Protein AF-A0A949HRP9-F1 (afdb_monomer_lite)

Foldseek 3Di:
DDDPPDDDPPPPPPDDDPDDDDPVLPDCPRPVNVDDCPVVVVVVVCVVCVPPDDDDDDPVVCVDCVNFQVVFAHEEEEEAQEDDPDDDPPPDPPDSNVRLVVVQVVCLVCLPPLSYWYKYKYFAPRHDHDPQKDKDQAADPDDDPRRRGIIIIIRNNNDDDPPDDD

Sequence (166 aa):
WGQCQWIGGDYTSGSQSKKRPSSHGRGVHSKRLRGKNLDDLLNRLENRFRYVDIHCGDWHRLVSPQMTFKRGVTGVFLDPPYLKSTRTVGLYGLDDVQVANDVFDWACENGCNPKLKIAVCGLEGDYNFPSGWQSVAWSAAGQSKNSSKERIWFSPSCGHESLRGE

pLDDT: mean 75.51, std 20.39, range [30.28, 97.75]

Radius of gyration: 21.36 Å; chains: 1; bounding box: 49×45×54 Å

Structure (mmCIF, N/CA/C/O backbone):
data_AF-A0A949HRP9-F1
#
_entry.id   AF-A0A949HRP9-F1
#
loop_
_atom_site.group_PDB
_atom_site.id
_atom_site.type_symbol
_atom_site.label_atom_id
_atom_site.label_alt_id
_atom_site.label_comp_id
_atom_site.label_asym_id
_atom_site.label_entity_id
_atom_site.label_seq_id
_atom_site.pdbx_PDB_ins_code
_atom_site.Cartn_x
_atom_site.Cartn_y
_atom_site.Cartn_z
_atom_site.occupancy
_atom_site.B_iso_or_equiv
_atom_site.auth_seq_id
_atom_site.auth_comp_id
_atom_site.auth_asym_id
_atom_site.auth_atom_id
_atom_site.pdbx_PDB_model_num
ATOM 1 N N . TRP A 1 1 ? 6.118 2.279 -18.976 1.00 30.28 1 TRP A N 1
ATOM 2 C CA . TRP A 1 1 ? 6.777 1.881 -20.237 1.00 30.28 1 TRP A CA 1
ATOM 3 C C . TRP A 1 1 ? 7.397 3.126 -20.838 1.00 30.28 1 TRP A C 1
ATOM 5 O O . TRP A 1 1 ? 6.666 4.017 -21.237 1.00 30.28 1 TRP A O 1
ATOM 15 N N . GLY A 1 2 ? 8.722 3.236 -20.772 1.00 31.81 2 GLY A N 1
ATOM 16 C CA . GLY A 1 2 ? 9.440 4.465 -21.114 1.00 31.81 2 GLY A CA 1
ATOM 17 C C . GLY A 1 2 ? 10.723 4.633 -20.305 1.00 31.81 2 GLY A C 1
ATOM 18 O O . GLY A 1 2 ? 10.964 5.704 -19.770 1.00 31.81 2 GLY A O 1
ATOM 19 N N . GLN A 1 3 ? 11.529 3.574 -20.169 1.00 30.55 3 GLN A N 1
ATOM 20 C CA . GLN A 1 3 ? 12.952 3.772 -19.905 1.00 30.55 3 GLN A CA 1
ATOM 21 C C . GLN A 1 3 ? 13.630 3.915 -21.262 1.00 30.55 3 GLN A C 1
ATOM 23 O O . GLN A 1 3 ? 13.683 2.973 -22.055 1.00 30.55 3 GLN A O 1
ATOM 28 N N . CYS A 1 4 ? 14.103 5.121 -21.543 1.00 35.94 4 CYS A N 1
ATOM 29 C CA . CYS A 1 4 ? 14.958 5.399 -22.678 1.00 35.94 4 CYS A CA 1
ATOM 30 C C . CYS A 1 4 ? 16.248 4.584 -22.515 1.00 35.94 4 CYS A C 1
ATOM 32 O O . CYS A 1 4 ? 16.980 4.750 -21.542 1.00 35.94 4 CYS A O 1
ATOM 34 N N . GLN A 1 5 ? 16.518 3.687 -23.464 1.00 40.84 5 GLN A N 1
ATOM 35 C CA . GLN A 1 5 ? 17.805 3.009 -23.610 1.00 40.84 5 GLN A CA 1
ATOM 36 C C . GLN A 1 5 ? 18.842 4.043 -24.052 1.00 40.84 5 GLN A C 1
ATOM 38 O O . GLN A 1 5 ? 19.061 4.245 -25.246 1.00 40.84 5 GLN A O 1
ATOM 43 N N . TRP A 1 6 ? 19.465 4.718 -23.093 1.00 41.91 6 TRP A N 1
ATOM 44 C CA . TRP A 1 6 ? 20.655 5.508 -23.354 1.00 41.91 6 TRP A CA 1
ATOM 45 C C . TRP A 1 6 ? 21.860 4.822 -22.712 1.00 41.91 6 TRP A C 1
ATOM 47 O O . TRP A 1 6 ? 21.921 4.649 -21.499 1.00 41.91 6 TRP A O 1
ATOM 57 N N . ILE A 1 7 ? 22.785 4.356 -23.553 1.00 50.59 7 ILE A N 1
ATOM 58 C CA . ILE A 1 7 ? 24.016 3.675 -23.141 1.00 50.59 7 ILE A CA 1
ATOM 59 C C . ILE A 1 7 ? 25.171 4.648 -23.408 1.00 50.59 7 ILE A C 1
ATOM 61 O O . ILE A 1 7 ? 25.682 4.724 -24.524 1.00 50.59 7 ILE A O 1
ATOM 65 N N . GLY A 1 8 ? 25.536 5.421 -22.386 1.00 48.94 8 GLY A N 1
ATOM 66 C CA . GLY A 1 8 ? 26.648 6.379 -22.363 1.00 48.94 8 GLY A CA 1
ATOM 67 C C . GLY A 1 8 ? 26.751 7.047 -20.984 1.00 48.94 8 GLY A C 1
ATOM 68 O O . GLY A 1 8 ? 25.810 6.951 -20.211 1.00 48.94 8 GLY A O 1
ATOM 69 N N . GLY A 1 9 ? 27.882 7.668 -20.632 1.00 46.12 9 GLY A N 1
ATOM 70 C CA . GLY A 1 9 ? 28.083 8.380 -19.345 1.00 46.12 9 GLY A CA 1
ATOM 71 C C . GLY A 1 9 ? 27.988 9.915 -19.434 1.00 46.12 9 GLY A C 1
ATOM 72 O O . GLY A 1 9 ? 28.006 10.609 -18.430 1.00 46.12 9 GLY A O 1
ATOM 73 N N . ASP A 1 10 ? 27.856 10.434 -20.646 1.00 51.16 10 ASP A N 1
ATOM 74 C CA . ASP A 1 10 ? 27.842 11.842 -21.068 1.00 51.16 10 ASP A CA 1
ATOM 75 C C . ASP A 1 10 ? 26.467 12.561 -21.148 1.00 51.16 10 ASP A C 1
ATOM 77 O O . ASP A 1 10 ? 26.334 13.515 -21.908 1.00 51.16 10 ASP A O 1
ATOM 81 N N . TYR A 1 11 ? 25.412 12.154 -20.419 1.00 47.31 11 TYR A N 1
ATOM 82 C CA . TYR A 1 11 ? 24.073 12.786 -20.567 1.00 47.31 11 TYR A CA 1
ATOM 83 C C . TYR A 1 11 ? 24.096 14.278 -20.185 1.00 47.31 11 TYR A C 1
ATOM 85 O O . TYR A 1 11 ? 23.206 15.045 -20.541 1.00 47.31 11 TYR A O 1
ATOM 93 N N . THR A 1 12 ? 25.144 14.691 -19.472 1.00 52.34 12 THR A N 1
ATOM 94 C CA . THR A 1 12 ? 25.344 16.042 -18.952 1.00 52.34 12 THR A CA 1
ATOM 95 C C . THR A 1 12 ? 26.674 16.668 -19.372 1.00 52.34 12 THR A C 1
ATOM 97 O O . THR A 1 12 ? 26.930 17.817 -19.014 1.00 52.34 12 THR A O 1
ATOM 100 N N . SER A 1 13 ? 27.527 15.969 -20.133 1.00 53.28 13 SER A N 1
ATOM 101 C CA . SER A 1 13 ? 28.784 16.544 -20.615 1.00 53.28 13 SER A CA 1
ATOM 102 C C . SER A 1 13 ? 28.535 17.175 -21.989 1.00 53.28 13 SER A C 1
ATOM 104 O O . SER A 1 13 ? 28.004 16.550 -22.904 1.00 53.28 13 SER A O 1
ATOM 106 N N . GLY A 1 14 ? 28.868 18.458 -22.153 1.00 54.69 14 GLY A N 1
ATOM 107 C CA . GLY A 1 14 ? 28.595 19.235 -23.375 1.00 54.69 14 GLY A CA 1
ATOM 108 C C . GLY A 1 14 ? 29.282 18.725 -24.654 1.00 54.69 14 GLY A C 1
ATOM 109 O O . GLY A 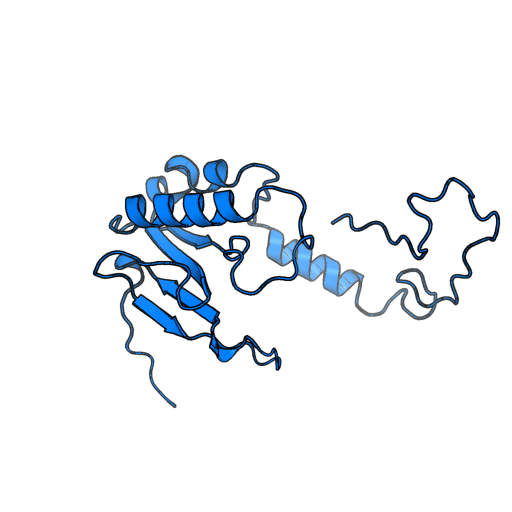1 14 ? 29.177 19.354 -25.704 1.00 54.69 14 GLY A O 1
ATOM 110 N N . SER A 1 15 ? 29.987 17.596 -24.597 1.00 58.53 15 SER A N 1
ATOM 111 C CA . SER A 1 15 ? 30.628 16.944 -25.733 1.00 58.53 15 SER A CA 1
ATOM 112 C C . SER A 1 15 ? 29.758 15.810 -26.280 1.00 58.53 15 SER A C 1
ATOM 114 O O . SER A 1 15 ? 29.812 14.677 -25.808 1.00 58.53 15 SER A O 1
ATOM 116 N N . GLN A 1 16 ? 28.982 16.089 -27.331 1.00 58.94 16 GLN A N 1
ATOM 117 C CA . GLN A 1 16 ? 28.216 15.054 -28.032 1.00 58.94 16 GLN A CA 1
ATOM 118 C C . GLN A 1 16 ? 29.150 14.162 -28.866 1.00 58.94 16 GLN A C 1
ATOM 120 O O . GLN A 1 16 ? 29.735 14.594 -29.863 1.00 58.94 16 GLN A O 1
ATOM 125 N N . SER A 1 17 ? 29.274 12.889 -28.487 1.00 60.00 17 SER A N 1
ATOM 126 C CA . SER A 1 17 ? 29.949 11.884 -29.313 1.00 60.00 17 SER A CA 1
ATOM 127 C C . SER A 1 17 ? 29.203 11.692 -30.640 1.00 60.00 17 SER A C 1
ATOM 129 O O . SER A 1 17 ? 28.038 11.302 -30.659 1.00 60.00 17 SER A O 1
ATOM 131 N N . LYS A 1 18 ? 29.884 11.919 -31.773 1.00 60.53 18 LYS A N 1
ATOM 132 C CA . LYS A 1 18 ? 29.340 11.693 -33.131 1.00 60.53 18 LYS A CA 1
ATOM 133 C C . LYS A 1 18 ? 29.421 10.228 -33.590 1.00 60.53 18 LYS A C 1
ATOM 135 O O . LYS A 1 18 ? 29.106 9.923 -34.741 1.00 60.53 18 LYS A O 1
ATOM 140 N N . LYS A 1 19 ? 29.890 9.306 -32.738 1.00 59.03 19 LYS A N 1
ATOM 141 C CA . LYS A 1 19 ? 30.007 7.887 -33.103 1.00 59.03 19 LYS A CA 1
ATOM 142 C C . LYS A 1 19 ? 28.615 7.259 -33.173 1.00 59.03 19 LYS A C 1
ATOM 144 O O . LYS A 1 19 ? 27.847 7.333 -32.218 1.00 59.03 19 LYS A O 1
ATOM 149 N N . ARG A 1 20 ? 28.302 6.599 -34.293 1.00 50.03 20 ARG A N 1
ATOM 150 C CA . ARG A 1 20 ? 27.081 5.789 -34.410 1.00 50.03 20 ARG A CA 1
ATOM 151 C C . ARG A 1 20 ? 27.104 4.686 -33.339 1.00 50.03 20 ARG A C 1
ATOM 153 O O . ARG A 1 20 ? 28.099 3.960 -33.272 1.00 50.03 20 ARG A O 1
ATOM 160 N N . PRO A 1 21 ? 26.040 4.527 -32.531 1.00 52.91 21 PRO A N 1
ATOM 161 C CA . PRO A 1 21 ? 25.966 3.451 -31.553 1.00 52.91 21 PRO A CA 1
ATOM 162 C C . PRO A 1 21 ? 26.082 2.091 -32.244 1.00 52.91 21 PRO A C 1
ATOM 164 O O . PRO A 1 21 ? 25.301 1.760 -33.139 1.00 52.91 21 PRO A O 1
ATOM 167 N N . SER A 1 22 ? 27.058 1.287 -31.826 1.00 56.75 22 SER A N 1
ATOM 168 C CA . SER A 1 22 ? 27.213 -0.082 -32.311 1.00 56.75 22 SER A CA 1
ATOM 169 C C . SER A 1 22 ? 26.220 -1.006 -31.606 1.00 56.75 22 SER A C 1
ATOM 171 O O . SER A 1 22 ? 26.516 -1.613 -30.574 1.00 56.75 22 SER A O 1
ATOM 173 N N . SER A 1 23 ? 25.030 -1.144 -32.184 1.00 53.53 23 SER A N 1
ATOM 174 C CA . SER A 1 23 ? 24.101 -2.224 -31.853 1.00 53.53 23 SER A CA 1
ATOM 175 C C . SER A 1 23 ? 24.648 -3.530 -32.440 1.00 53.53 23 SER A C 1
ATOM 177 O O . SER A 1 23 ? 24.433 -3.835 -33.610 1.00 53.53 23 SER A O 1
ATOM 179 N N . HIS A 1 24 ? 25.346 -4.336 -31.635 1.00 56.56 24 HIS A N 1
ATOM 180 C CA . HIS A 1 24 ? 25.833 -5.677 -32.015 1.00 56.56 24 HIS A CA 1
ATOM 181 C C . HIS A 1 24 ? 24.691 -6.702 -32.213 1.00 56.56 24 HIS A C 1
ATOM 183 O O . HIS A 1 24 ? 24.852 -7.887 -31.927 1.00 56.56 24 HIS A O 1
ATOM 189 N N . GLY A 1 25 ? 23.492 -6.260 -32.611 1.00 53.56 25 GLY A N 1
ATOM 190 C CA . GLY A 1 25 ? 22.329 -7.128 -32.769 1.00 53.56 25 GLY A CA 1
ATOM 191 C C . GLY A 1 25 ? 21.958 -7.865 -31.480 1.00 53.56 25 GLY A C 1
ATOM 192 O O . GLY A 1 25 ? 21.484 -8.994 -31.547 1.00 53.56 25 GLY A O 1
ATOM 193 N N . ARG A 1 26 ? 22.198 -7.263 -30.309 1.00 52.97 26 ARG A N 1
ATOM 194 C CA . ARG A 1 26 ? 21.819 -7.816 -28.992 1.00 52.97 26 ARG A CA 1
ATOM 195 C C . ARG A 1 26 ? 20.599 -7.131 -28.365 1.00 52.97 26 ARG A C 1
ATOM 197 O O . ARG A 1 26 ? 20.161 -7.542 -27.302 1.00 52.97 26 ARG A O 1
ATOM 204 N N . GLY A 1 27 ? 20.058 -6.098 -29.011 1.00 54.75 27 GLY A N 1
ATOM 205 C CA . GLY A 1 27 ? 18.833 -5.427 -28.568 1.00 54.75 27 GLY A CA 1
ATOM 206 C C . GLY A 1 27 ? 17.568 -6.186 -28.973 1.00 54.75 27 GLY A C 1
ATOM 207 O O . GLY A 1 27 ? 17.618 -7.085 -29.810 1.00 54.75 27 GLY A O 1
ATOM 208 N N . VAL A 1 28 ? 16.418 -5.774 -28.443 1.00 55.44 28 VAL A N 1
ATOM 209 C CA . VAL A 1 28 ? 15.094 -6.365 -28.733 1.00 55.44 28 VAL A CA 1
ATOM 210 C C . VAL A 1 28 ? 14.731 -6.401 -30.228 1.00 55.44 28 VAL A C 1
ATOM 212 O O . VAL A 1 28 ? 13.977 -7.261 -30.665 1.00 55.44 28 VAL A O 1
ATOM 215 N N . HIS A 1 29 ? 15.337 -5.537 -31.051 1.00 51.41 29 HIS A N 1
ATOM 216 C CA . HIS A 1 29 ? 15.182 -5.540 -32.514 1.00 51.41 29 HIS A CA 1
ATOM 217 C C . HIS A 1 29 ? 16.155 -6.473 -33.262 1.00 51.41 29 HIS A C 1
ATOM 219 O O . HIS A 1 29 ? 16.174 -6.481 -34.500 1.00 51.41 29 HIS A O 1
ATOM 225 N N . SER A 1 30 ? 16.973 -7.243 -32.537 1.00 61.28 30 SER A N 1
ATOM 226 C CA . SER A 1 30 ? 17.894 -8.240 -33.082 1.00 61.28 30 SER A CA 1
ATOM 227 C C . SER A 1 30 ? 17.169 -9.241 -33.968 1.00 61.28 30 SER A C 1
ATOM 229 O O . SER A 1 30 ? 16.182 -9.844 -33.553 1.00 61.28 30 SER A O 1
ATOM 231 N N . LYS A 1 31 ? 17.727 -9.524 -35.152 1.00 55.66 31 LYS A N 1
ATOM 232 C CA . LYS A 1 31 ? 17.235 -10.598 -36.030 1.00 55.66 31 LYS A CA 1
ATOM 233 C C . LYS A 1 31 ? 17.176 -11.969 -35.330 1.00 55.66 31 LYS A C 1
ATOM 235 O O . LYS A 1 31 ? 16.392 -12.807 -35.749 1.00 55.66 31 LYS A O 1
ATOM 240 N N . ARG A 1 32 ? 17.957 -12.185 -34.260 1.00 57.12 32 ARG A N 1
ATOM 241 C CA . ARG A 1 32 ? 18.002 -13.438 -33.484 1.00 57.12 32 ARG A CA 1
ATOM 242 C C . ARG A 1 32 ? 16.912 -13.533 -32.403 1.00 57.12 32 ARG A C 1
ATOM 244 O O . ARG A 1 32 ? 16.595 -14.636 -31.979 1.00 57.12 32 ARG A O 1
ATOM 251 N N . LEU A 1 33 ? 16.352 -12.396 -31.972 1.00 56.19 33 LEU A N 1
ATOM 252 C CA . LEU A 1 33 ? 15.317 -12.287 -30.925 1.00 56.19 33 LEU A CA 1
ATOM 253 C C . LEU A 1 33 ? 13.930 -11.904 -31.477 1.00 56.19 33 LEU A C 1
ATOM 255 O O . LEU A 1 33 ? 12.944 -11.985 -30.754 1.00 56.19 33 LEU A O 1
ATOM 259 N N . ARG A 1 34 ? 13.845 -11.530 -32.761 1.00 55.31 34 ARG A N 1
ATOM 260 C CA . ARG A 1 34 ? 12.670 -10.975 -33.465 1.00 55.31 34 ARG A CA 1
ATOM 261 C C . ARG A 1 34 ? 11.399 -11.841 -33.533 1.00 55.31 34 ARG A C 1
ATOM 263 O O . ARG A 1 34 ? 10.480 -11.447 -34.236 1.00 55.31 34 ARG A O 1
ATOM 270 N N . GLY A 1 35 ? 11.312 -12.992 -32.870 1.00 55.66 35 GLY A N 1
ATOM 271 C CA . GLY A 1 35 ? 10.167 -13.882 -33.103 1.00 55.66 35 GLY A CA 1
ATOM 272 C C . GLY A 1 35 ? 10.035 -15.105 -32.209 1.00 55.66 35 GLY A C 1
ATOM 273 O O . GLY A 1 35 ? 9.368 -16.055 -32.601 1.00 55.66 35 GLY A O 1
ATOM 274 N N . LYS A 1 36 ? 10.652 -15.133 -31.025 1.00 59.75 36 LYS A N 1
ATOM 275 C CA . LYS A 1 36 ? 10.306 -16.157 -30.031 1.00 59.75 36 LYS A CA 1
ATOM 276 C C . LYS A 1 36 ? 9.766 -15.461 -28.790 1.00 59.75 36 LYS A C 1
ATOM 278 O O . LYS A 1 36 ? 10.528 -14.919 -28.000 1.00 59.75 36 LYS A O 1
ATOM 283 N N . ASN A 1 37 ? 8.439 -15.480 -28.676 1.00 70.19 37 ASN A N 1
ATOM 284 C CA . ASN A 1 37 ? 7.643 -15.136 -27.494 1.00 70.19 37 ASN A CA 1
ATOM 285 C C . ASN A 1 37 ? 7.331 -13.651 -27.237 1.00 70.19 37 ASN A C 1
ATOM 287 O O . ASN A 1 37 ? 6.726 -13.368 -26.210 1.00 70.19 37 ASN A O 1
ATOM 291 N N . LEU A 1 38 ? 7.678 -12.703 -28.121 1.00 79.62 38 LEU A N 1
ATOM 292 C CA . LEU A 1 38 ? 7.244 -11.307 -27.928 1.00 79.62 38 LEU A CA 1
ATOM 293 C C . LEU A 1 38 ? 5.729 -11.168 -28.112 1.00 79.62 38 LEU A C 1
ATOM 295 O O . LEU A 1 38 ? 5.075 -10.594 -27.251 1.00 79.62 38 LEU A O 1
ATOM 299 N N . ASP A 1 39 ? 5.177 -11.740 -29.183 1.00 81.25 39 ASP A N 1
ATOM 300 C CA . ASP A 1 39 ? 3.733 -11.697 -29.435 1.00 81.25 39 ASP A CA 1
ATOM 301 C C . ASP A 1 39 ? 2.964 -12.441 -28.334 1.00 81.25 39 ASP A C 1
ATOM 303 O O . ASP A 1 39 ? 1.979 -11.929 -27.815 1.00 81.25 39 ASP A O 1
ATOM 307 N N . ASP A 1 40 ? 3.467 -13.601 -27.891 1.00 84.94 40 ASP A N 1
ATOM 308 C CA . ASP A 1 40 ? 2.911 -14.328 -26.740 1.00 84.94 40 ASP A CA 1
ATOM 309 C C . ASP A 1 40 ? 2.953 -13.485 -25.456 1.00 84.94 40 ASP A C 1
ATOM 311 O O . ASP A 1 40 ? 1.955 -13.368 -24.749 1.00 84.94 40 ASP A O 1
ATOM 315 N N . LEU A 1 41 ? 4.084 -12.836 -25.167 1.00 85.75 41 LEU A N 1
ATOM 316 C CA . LEU A 1 41 ? 4.222 -11.958 -24.009 1.00 85.75 41 LEU A CA 1
ATOM 317 C C . LEU A 1 41 ? 3.242 -10.782 -24.073 1.00 85.75 41 LEU A C 1
ATOM 319 O O . LEU A 1 41 ? 2.588 -10.490 -23.073 1.00 85.75 41 LEU A O 1
ATOM 323 N N . LEU A 1 42 ? 3.134 -10.113 -25.223 1.00 88.94 42 LEU A N 1
ATOM 324 C CA . LEU A 1 42 ? 2.227 -8.981 -25.404 1.00 88.94 42 LEU A CA 1
ATOM 325 C C . LEU A 1 42 ? 0.768 -9.421 -25.263 1.00 88.94 42 LEU A C 1
ATOM 327 O O . LEU A 1 42 ? 0.031 -8.785 -24.515 1.00 88.94 42 LEU A O 1
ATOM 331 N N . ASN A 1 43 ? 0.387 -10.558 -25.849 1.00 90.38 43 ASN A N 1
ATOM 332 C CA . ASN A 1 43 ? -0.953 -11.131 -25.698 1.00 90.38 43 ASN A CA 1
ATOM 333 C C . ASN A 1 43 ? -1.254 -11.512 -24.239 1.00 90.38 43 ASN A C 1
ATOM 335 O O . ASN A 1 43 ? -2.364 -11.313 -23.741 1.00 90.38 43 ASN A O 1
ATOM 339 N N . ARG A 1 44 ? -0.272 -12.056 -23.511 1.00 90.81 44 ARG A N 1
ATOM 340 C CA . ARG A 1 44 ? -0.423 -12.392 -22.086 1.00 90.81 44 ARG A CA 1
ATOM 341 C C . ARG A 1 44 ? -0.573 -11.148 -21.217 1.00 90.81 44 ARG A C 1
ATOM 343 O O . ARG A 1 44 ? -1.376 -11.158 -20.285 1.00 90.81 44 ARG A O 1
ATOM 350 N N . LEU A 1 45 ? 0.179 -10.088 -21.511 1.00 92.06 45 LEU A N 1
ATOM 351 C CA . LEU A 1 45 ? 0.057 -8.805 -20.820 1.00 92.06 45 LEU A CA 1
ATOM 352 C C . LEU A 1 45 ? -1.288 -8.138 -21.119 1.00 92.06 45 LEU A C 1
ATOM 354 O O . LEU A 1 45 ? -1.955 -7.704 -20.185 1.00 92.06 45 LEU A O 1
ATOM 358 N N . GLU A 1 46 ? -1.717 -8.121 -22.381 1.00 92.94 46 GLU A N 1
ATOM 359 C CA . GLU A 1 46 ? -3.022 -7.593 -22.792 1.00 92.94 46 GLU A CA 1
ATOM 360 C C . GLU A 1 46 ? -4.157 -8.294 -22.038 1.00 92.94 46 GLU A C 1
ATOM 362 O O . GLU A 1 46 ? -4.978 -7.643 -21.391 1.00 92.94 46 GLU A O 1
ATOM 367 N N . ASN A 1 47 ? -4.162 -9.630 -22.039 1.00 94.25 47 ASN A N 1
ATOM 368 C CA . ASN A 1 47 ? -5.187 -10.401 -21.342 1.00 94.25 47 ASN A CA 1
ATOM 369 C C . ASN A 1 47 ? -5.179 -10.154 -19.829 1.00 94.25 47 ASN A C 1
ATOM 371 O O . ASN A 1 47 ? -6.247 -10.078 -19.221 1.00 94.25 47 ASN A O 1
ATOM 375 N N . ARG A 1 48 ? -3.999 -9.978 -19.219 1.00 94.19 48 ARG A N 1
ATOM 376 C CA . ARG A 1 48 ? -3.876 -9.640 -17.794 1.00 94.19 48 ARG A CA 1
ATOM 377 C C . ARG A 1 48 ? -4.394 -8.233 -17.481 1.00 94.19 48 ARG A C 1
ATOM 379 O O . ARG A 1 48 ? -4.943 -8.033 -16.403 1.00 94.19 48 ARG A O 1
ATOM 386 N N . PHE A 1 49 ? -4.234 -7.274 -18.392 1.00 94.56 49 PHE A N 1
ATOM 387 C CA . PHE A 1 49 ? -4.658 -5.885 -18.189 1.00 94.56 49 PHE A CA 1
ATOM 388 C C . PHE A 1 49 ? -6.105 -5.588 -18.595 1.00 94.56 49 PHE A C 1
ATOM 390 O O . PHE A 1 49 ? -6.573 -4.483 -18.345 1.00 94.56 49 PHE A O 1
ATOM 397 N N . ARG A 1 50 ? -6.849 -6.559 -19.144 1.00 95.06 50 ARG A N 1
ATOM 398 C CA . ARG A 1 50 ? -8.241 -6.377 -19.608 1.00 95.06 50 ARG A CA 1
ATOM 399 C C . ARG A 1 50 ? -9.176 -5.714 -18.586 1.00 95.06 50 ARG A C 1
ATOM 401 O O . ARG A 1 50 ? -10.109 -5.027 -18.986 1.00 95.06 50 ARG A O 1
ATOM 408 N N . TYR A 1 51 ? -8.932 -5.922 -17.294 1.00 93.50 51 TYR A N 1
ATOM 409 C CA . TYR A 1 51 ? -9.731 -5.368 -16.196 1.00 93.50 51 TYR A CA 1
ATOM 410 C C . TYR A 1 51 ? -8.890 -4.508 -15.241 1.00 93.50 51 TYR A C 1
ATOM 412 O O . TYR A 1 51 ? -9.158 -4.466 -14.043 1.00 93.50 51 TYR A O 1
ATOM 420 N N . VAL A 1 52 ? -7.830 -3.880 -15.759 1.00 93.00 52 VAL A N 1
ATOM 421 C CA . VAL A 1 52 ? -6.907 -3.047 -14.984 1.00 93.00 52 VAL A CA 1
ATOM 422 C C . VAL A 1 52 ? -6.966 -1.613 -15.492 1.00 93.00 52 VAL A C 1
ATOM 424 O O . VAL A 1 52 ? -6.552 -1.329 -16.614 1.00 93.00 52 VAL A O 1
ATOM 427 N N . ASP A 1 53 ? -7.409 -0.706 -14.627 1.00 91.50 53 ASP A N 1
ATOM 428 C CA . ASP A 1 53 ? -7.282 0.731 -14.850 1.00 91.50 53 ASP A CA 1
ATOM 429 C C . ASP A 1 53 ? -5.894 1.202 -14.394 1.00 91.50 53 ASP A C 1
ATOM 431 O O . ASP A 1 53 ? -5.468 0.948 -13.265 1.00 91.50 53 ASP A O 1
ATOM 435 N N . ILE A 1 54 ? -5.169 1.889 -15.279 1.00 90.81 54 ILE A N 1
ATOM 436 C CA . ILE A 1 54 ? -3.821 2.402 -15.003 1.00 90.81 54 ILE A CA 1
ATOM 437 C C . ILE A 1 54 ? -3.894 3.913 -14.809 1.00 90.81 54 ILE A C 1
ATOM 439 O O . ILE A 1 54 ? -4.325 4.648 -15.696 1.00 90.81 54 ILE A O 1
ATOM 443 N N . HIS A 1 55 ? -3.405 4.382 -13.664 1.00 91.62 55 HIS A N 1
ATOM 444 C CA . HIS A 1 55 ? -3.331 5.800 -13.333 1.00 91.62 55 HIS A CA 1
ATOM 445 C C . HIS A 1 55 ? -1.871 6.246 -13.209 1.00 91.62 55 HIS A C 1
ATOM 447 O O . HIS A 1 55 ? -1.030 5.520 -12.684 1.00 91.62 55 HIS A O 1
ATOM 453 N N . CYS A 1 56 ? -1.575 7.455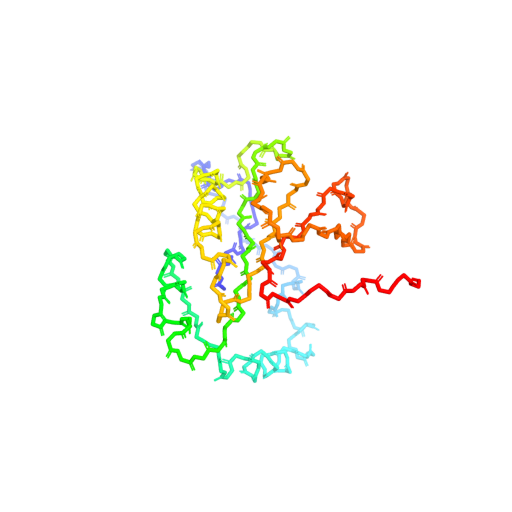 -13.687 1.00 92.75 56 CYS A N 1
ATOM 454 C CA . CYS A 1 56 ? -0.281 8.109 -13.519 1.00 92.75 56 CYS A CA 1
ATOM 455 C C . CYS A 1 56 ? -0.491 9.446 -12.801 1.00 92.75 56 CYS A C 1
ATOM 457 O O . CYS A 1 56 ? -1.285 10.275 -13.252 1.00 92.75 56 CYS A O 1
ATOM 459 N N . GLY A 1 57 ? 0.184 9.629 -11.670 1.00 89.62 57 GLY A N 1
ATOM 460 C CA . GLY A 1 57 ? 0.046 10.794 -10.801 1.00 89.62 57 GLY A CA 1
ATOM 461 C C . GLY A 1 57 ? -0.036 10.387 -9.334 1.00 89.62 57 GLY A C 1
ATOM 462 O O . GLY A 1 57 ? 0.368 9.284 -8.974 1.00 89.62 57 GLY A O 1
ATOM 463 N N . ASP A 1 58 ? -0.572 11.285 -8.512 1.00 89.19 58 ASP A N 1
ATOM 464 C CA . ASP A 1 58 ? -0.711 11.086 -7.070 1.00 89.19 58 ASP A CA 1
ATOM 465 C C . ASP A 1 58 ? -1.593 9.872 -6.717 1.00 89.19 58 ASP A C 1
ATOM 467 O O . ASP A 1 58 ? -2.695 9.687 -7.255 1.00 89.19 58 ASP A O 1
ATOM 471 N N . TRP A 1 59 ? -1.090 9.059 -5.790 1.00 93.12 59 TRP A N 1
ATOM 472 C CA . TRP A 1 59 ? -1.671 7.794 -5.359 1.00 93.12 59 TRP A CA 1
ATOM 473 C C . TRP A 1 59 ? -2.946 7.983 -4.525 1.00 93.12 59 TRP A C 1
ATOM 475 O O . TRP A 1 59 ? -3.825 7.119 -4.578 1.00 93.12 59 TRP A O 1
ATOM 485 N N . HIS A 1 60 ? -3.128 9.134 -3.860 1.00 92.44 60 HIS A N 1
ATOM 486 C CA . HIS A 1 60 ? -4.345 9.449 -3.092 1.00 92.44 60 HIS A CA 1
ATOM 487 C C . HIS A 1 60 ? -5.631 9.313 -3.925 1.00 92.44 60 HIS A C 1
ATOM 489 O O . HIS A 1 60 ? -6.699 8.959 -3.420 1.00 92.44 60 HIS A O 1
ATOM 495 N N . ARG A 1 61 ? -5.531 9.524 -5.243 1.00 91.94 61 ARG A N 1
ATOM 496 C CA . ARG A 1 61 ? -6.648 9.369 -6.187 1.00 91.94 61 ARG A CA 1
ATOM 497 C C . ARG A 1 61 ? -7.180 7.933 -6.235 1.00 91.94 61 ARG A C 1
ATOM 499 O O . ARG A 1 61 ? -8.382 7.739 -6.427 1.00 91.94 61 ARG A O 1
ATOM 506 N N . LEU A 1 62 ? -6.305 6.945 -6.047 1.00 93.38 62 LEU A N 1
ATOM 507 C CA . LEU A 1 62 ? -6.634 5.518 -6.092 1.00 93.38 62 LEU A CA 1
ATOM 508 C C . LEU A 1 62 ? -7.206 4.997 -4.775 1.00 93.38 62 LEU A C 1
ATOM 510 O O . LEU A 1 62 ? -7.965 4.032 -4.784 1.00 93.38 62 LEU A O 1
ATOM 514 N N . VAL A 1 63 ? -6.895 5.654 -3.659 1.00 94.75 63 VAL A N 1
ATOM 515 C CA . VAL A 1 63 ? -7.371 5.252 -2.329 1.00 94.75 63 VAL A CA 1
ATOM 516 C C . VAL A 1 63 ? -8.606 6.021 -1.854 1.00 94.75 63 VAL A C 1
ATOM 518 O O . VAL A 1 63 ? -9.069 5.847 -0.727 1.00 94.75 63 VAL A O 1
ATOM 521 N N . SER A 1 64 ? -9.207 6.831 -2.728 1.00 93.06 64 SER A N 1
ATOM 522 C CA . SER A 1 64 ? -10.461 7.525 -2.427 1.00 93.06 64 SER A CA 1
ATOM 523 C C . SER A 1 64 ? -11.614 6.543 -2.128 1.00 93.06 64 SER A C 1
ATOM 525 O O . SER A 1 64 ? -11.674 5.458 -2.719 1.00 93.06 64 SER A O 1
ATOM 527 N N . PRO A 1 65 ? -12.595 6.908 -1.273 1.00 93.19 65 PRO A N 1
ATOM 528 C CA . PRO A 1 65 ? -13.716 6.024 -0.930 1.00 93.19 65 PRO A CA 1
ATOM 529 C C . PRO A 1 65 ? -14.518 5.521 -2.139 1.00 93.19 65 PRO A C 1
ATOM 531 O O . PRO A 1 65 ? -15.040 4.408 -2.123 1.00 93.19 65 PRO A O 1
ATOM 534 N N . GLN A 1 66 ? -14.631 6.341 -3.190 1.00 91.81 66 GLN A N 1
ATOM 535 C CA . GLN A 1 66 ? -15.330 6.007 -4.435 1.00 91.81 66 GLN A CA 1
ATOM 536 C C . GLN A 1 66 ? -14.632 4.878 -5.203 1.00 91.81 66 GLN A C 1
ATOM 538 O O . GLN A 1 66 ? -15.316 4.039 -5.789 1.00 91.81 66 GLN A O 1
ATOM 543 N N . MET A 1 67 ? -13.297 4.865 -5.193 1.00 88.75 67 MET A N 1
ATOM 544 C CA . MET A 1 67 ? -12.486 3.858 -5.881 1.00 88.75 67 MET A CA 1
ATOM 545 C C . MET A 1 67 ? -12.322 2.581 -5.060 1.00 88.75 67 MET A C 1
ATOM 547 O O . MET A 1 67 ? -12.102 1.515 -5.627 1.00 88.75 67 MET A O 1
ATOM 551 N N . THR A 1 68 ? -12.469 2.682 -3.740 1.00 91.62 68 THR A N 1
ATOM 552 C CA . THR A 1 68 ? -12.283 1.566 -2.818 1.00 91.62 68 THR A CA 1
ATOM 553 C C . THR A 1 68 ? -13.625 1.043 -2.291 1.00 91.62 68 THR A C 1
ATOM 555 O O . THR A 1 68 ? -14.392 0.389 -3.001 1.00 91.62 68 THR A O 1
ATOM 558 N N . PHE A 1 69 ? -13.964 1.347 -1.042 1.00 90.94 69 PHE A N 1
ATOM 559 C CA . PHE A 1 69 ? -14.952 0.589 -0.282 1.00 90.94 69 PHE A CA 1
ATOM 560 C C . PHE A 1 69 ? -16.422 0.969 -0.525 1.00 90.94 69 PHE A C 1
ATOM 562 O O . PHE A 1 69 ? -17.327 0.309 -0.002 1.00 90.94 69 PHE A O 1
ATOM 569 N N . LYS A 1 70 ? -16.719 2.015 -1.312 1.00 92.75 70 LYS A N 1
ATOM 570 C CA . LYS A 1 70 ? -18.111 2.322 -1.704 1.00 92.75 70 LYS A CA 1
ATOM 571 C C . LYS A 1 70 ? -18.695 1.298 -2.682 1.00 92.75 70 LYS A C 1
ATOM 573 O O . LYS A 1 70 ? -19.913 1.236 -2.813 1.00 92.75 70 LYS A O 1
ATOM 578 N N . ARG A 1 71 ? -17.855 0.489 -3.341 1.00 88.12 71 ARG A N 1
ATOM 579 C CA . ARG A 1 71 ? -18.275 -0.527 -4.327 1.00 88.12 71 ARG A CA 1
ATOM 580 C C . ARG A 1 71 ? -18.257 -1.960 -3.781 1.00 88.12 71 ARG A C 1
ATOM 582 O O . ARG A 1 71 ? -18.693 -2.871 -4.474 1.00 88.12 71 ARG A O 1
ATOM 589 N N . GLY A 1 72 ? -17.784 -2.164 -2.552 1.00 93.19 72 GLY A N 1
ATOM 590 C CA . GLY A 1 72 ? -17.657 -3.483 -1.934 1.00 93.19 72 GLY A CA 1
ATOM 591 C C . GLY A 1 72 ? -16.432 -3.571 -1.032 1.00 93.19 72 GLY A C 1
ATOM 592 O O . GLY A 1 72 ? -15.904 -2.552 -0.599 1.00 93.19 72 GLY A O 1
ATOM 593 N N . VAL A 1 73 ? -15.993 -4.794 -0.739 1.00 96.12 73 VAL A N 1
ATOM 594 C CA . VAL A 1 73 ? -14.707 -5.026 -0.067 1.00 96.12 73 VAL A CA 1
ATOM 595 C C . VAL A 1 73 ? -13.577 -4.798 -1.070 1.00 96.12 73 VAL A C 1
ATOM 597 O O . VAL A 1 73 ? -13.638 -5.307 -2.188 1.00 96.12 73 VAL A O 1
ATOM 600 N N . THR A 1 74 ? -12.536 -4.073 -0.666 1.00 96.25 74 THR A N 1
ATOM 601 C CA . THR A 1 74 ? -11.390 -3.748 -1.525 1.00 96.25 74 THR A CA 1
ATOM 602 C C . THR A 1 74 ? -10.080 -4.105 -0.842 1.00 96.25 74 THR A C 1
ATOM 604 O O . THR A 1 74 ? -9.859 -3.747 0.314 1.00 96.25 74 THR A O 1
ATOM 607 N N . GLY A 1 75 ? -9.201 -4.793 -1.572 1.00 96.31 75 GLY A N 1
ATOM 608 C CA . GLY A 1 75 ? -7.803 -4.961 -1.190 1.00 96.31 75 GLY A CA 1
ATOM 609 C C . GLY A 1 75 ? -6.970 -3.767 -1.651 1.00 96.31 75 GLY A C 1
ATOM 610 O O . GLY A 1 75 ? -7.092 -3.351 -2.801 1.00 96.31 75 GLY A O 1
ATOM 611 N N . VAL A 1 76 ? -6.129 -3.230 -0.772 1.00 96.94 76 VAL A N 1
ATOM 612 C CA . VAL A 1 76 ? -5.195 -2.140 -1.069 1.00 96.94 76 VAL A CA 1
ATOM 613 C C . VAL A 1 76 ? -3.793 -2.614 -0.710 1.00 96.94 76 VAL A C 1
ATOM 615 O O . VAL A 1 76 ? -3.532 -2.964 0.435 1.00 96.94 76 VAL A O 1
ATOM 618 N N . PHE A 1 77 ? -2.901 -2.640 -1.695 1.00 96.75 77 PHE A N 1
ATOM 619 C CA . PHE A 1 77 ? -1.500 -3.009 -1.515 1.00 96.75 77 PHE A CA 1
ATOM 620 C C . PHE A 1 77 ? -0.629 -1.791 -1.810 1.00 96.75 77 PHE A C 1
ATOM 622 O O . PHE A 1 77 ? -0.680 -1.257 -2.920 1.00 96.75 77 PHE A O 1
ATOM 629 N N . LEU A 1 78 ? 0.134 -1.344 -0.815 1.00 95.81 78 LEU A N 1
ATOM 630 C CA . LEU A 1 78 ? 0.968 -0.149 -0.880 1.00 95.81 78 LEU A CA 1
ATOM 631 C C . LEU A 1 78 ? 2.433 -0.544 -0.716 1.00 95.81 78 LEU A C 1
ATOM 633 O O . LEU A 1 78 ? 2.816 -1.159 0.278 1.00 95.81 78 LEU A O 1
ATOM 637 N N . ASP A 1 79 ? 3.242 -0.156 -1.695 1.00 92.62 79 ASP A N 1
ATOM 638 C CA . ASP A 1 79 ? 4.691 -0.350 -1.709 1.00 92.62 79 ASP A CA 1
ATOM 639 C C . ASP A 1 79 ? 5.373 1.017 -1.880 1.00 92.62 79 ASP A C 1
ATOM 641 O O . ASP A 1 79 ? 5.787 1.380 -2.988 1.00 92.62 79 ASP A O 1
ATOM 645 N N . PRO A 1 80 ? 5.365 1.858 -0.827 1.00 89.81 80 PRO A N 1
ATOM 646 C CA . PRO A 1 80 ? 5.983 3.171 -0.894 1.00 89.81 80 PRO A CA 1
ATOM 647 C C . PRO A 1 80 ? 7.512 3.056 -0.967 1.00 89.81 80 PRO A C 1
ATOM 649 O O . PRO A 1 80 ? 8.102 2.056 -0.548 1.00 89.81 80 PRO A O 1
ATOM 652 N N . PRO A 1 81 ? 8.204 4.107 -1.430 1.00 84.88 81 PRO A N 1
ATOM 653 C CA . PRO A 1 81 ? 9.650 4.184 -1.270 1.00 84.88 81 PRO A CA 1
ATOM 654 C C . PRO A 1 81 ? 10.034 4.098 0.222 1.00 84.88 81 PRO A C 1
ATOM 656 O O . PRO A 1 81 ? 9.711 4.981 1.000 1.00 84.88 81 PRO A O 1
ATOM 659 N N . TYR A 1 82 ? 10.728 3.027 0.628 1.00 77.38 82 TYR A N 1
ATOM 660 C CA . TYR A 1 82 ? 11.118 2.792 2.031 1.00 77.38 82 TYR A CA 1
ATOM 661 C C . TYR A 1 82 ? 11.865 3.959 2.690 1.00 77.38 82 TYR A C 1
ATOM 663 O O . TYR A 1 82 ? 12.681 4.633 2.046 1.00 77.38 82 TYR A O 1
ATOM 671 N N . LEU A 1 83 ? 11.642 4.124 3.999 1.00 69.38 83 LEU A N 1
ATOM 672 C CA . LEU A 1 83 ? 12.250 5.175 4.809 1.00 69.38 83 LEU A CA 1
ATOM 673 C C . LEU A 1 83 ? 13.789 5.066 4.795 1.00 69.38 83 LEU A C 1
ATOM 675 O O . LEU A 1 83 ? 14.385 3.990 4.769 1.00 69.38 83 LEU A O 1
ATOM 679 N N . LYS A 1 84 ? 14.452 6.229 4.772 1.00 60.91 84 LYS A N 1
ATOM 680 C CA . LYS A 1 84 ? 15.870 6.456 4.405 1.00 60.91 84 LYS A CA 1
ATOM 681 C C . LYS A 1 84 ? 16.950 5.645 5.144 1.00 60.91 84 LYS A C 1
ATOM 683 O O . LYS A 1 84 ? 18.113 5.751 4.760 1.00 60.91 84 LYS A O 1
ATOM 688 N N . SER A 1 85 ? 16.641 4.860 6.175 1.00 53.97 85 SER A N 1
ATOM 689 C CA . SER A 1 85 ? 17.648 4.286 7.086 1.00 53.97 85 SER A CA 1
ATOM 690 C C . SER A 1 85 ? 18.607 3.265 6.443 1.00 53.97 85 SER A C 1
ATOM 692 O O . SER A 1 85 ? 19.643 2.951 7.028 1.00 53.97 85 SER A O 1
ATOM 694 N N . THR A 1 86 ? 18.324 2.766 5.233 1.00 50.69 86 THR A N 1
ATOM 695 C CA . THR A 1 86 ? 19.127 1.710 4.576 1.00 50.69 86 THR A CA 1
ATOM 696 C C . THR A 1 86 ? 19.462 1.951 3.097 1.00 50.69 86 THR A C 1
ATOM 698 O O . THR A 1 86 ? 20.003 1.054 2.445 1.00 50.69 86 THR A O 1
ATOM 701 N N . ARG A 1 87 ? 19.190 3.141 2.539 1.00 52.94 87 ARG A N 1
ATOM 702 C CA . ARG A 1 87 ? 19.423 3.432 1.109 1.00 52.94 87 ARG A CA 1
ATOM 703 C C . ARG A 1 87 ? 20.640 4.327 0.876 1.00 52.94 87 ARG A C 1
ATOM 705 O O . ARG A 1 87 ? 20.923 5.240 1.644 1.00 52.94 87 ARG A O 1
ATOM 712 N N . THR A 1 88 ? 21.333 4.096 -0.239 1.00 49.25 88 THR A N 1
ATOM 713 C CA . THR A 1 88 ? 22.311 5.042 -0.786 1.00 49.25 88 THR A CA 1
ATOM 714 C C . THR A 1 88 ? 21.591 6.350 -1.119 1.00 49.25 88 THR A C 1
ATOM 716 O O . THR A 1 88 ? 20.639 6.353 -1.899 1.00 49.25 88 THR A O 1
ATOM 719 N N . VAL A 1 89 ? 22.025 7.452 -0.504 1.00 46.16 89 VAL A N 1
ATOM 720 C CA . VAL A 1 89 ? 21.512 8.802 -0.776 1.00 46.16 89 VAL A CA 1
ATOM 721 C C . VAL A 1 89 ? 21.601 9.083 -2.284 1.00 46.16 89 VAL A C 1
ATOM 723 O O . VAL A 1 89 ? 22.676 8.946 -2.863 1.00 46.16 89 VAL A O 1
ATOM 726 N N . GLY A 1 90 ? 20.481 9.464 -2.911 1.00 48.81 90 GLY A N 1
ATOM 727 C CA . GLY A 1 90 ? 20.430 9.886 -4.319 1.00 48.81 90 GLY A CA 1
ATOM 728 C C . GLY A 1 90 ? 19.906 8.862 -5.335 1.00 48.81 90 GLY A C 1
ATOM 729 O O . GLY A 1 90 ? 20.056 9.097 -6.531 1.00 48.81 90 GLY A O 1
ATOM 730 N N . LEU A 1 91 ? 19.303 7.742 -4.906 1.00 49.31 91 LEU A N 1
ATOM 731 C CA . LEU A 1 91 ? 18.750 6.744 -5.839 1.00 49.31 91 LEU A CA 1
ATOM 732 C C . LEU A 1 91 ? 17.435 7.186 -6.518 1.00 49.31 91 LEU A C 1
ATOM 734 O O . LEU A 1 91 ? 17.175 6.791 -7.652 1.00 49.31 91 LEU A O 1
ATOM 738 N N . TYR A 1 92 ? 16.639 8.019 -5.847 1.00 49.00 92 TYR A N 1
ATOM 739 C CA . TYR A 1 92 ? 15.439 8.660 -6.384 1.00 49.00 92 TYR A CA 1
ATOM 740 C C . TYR A 1 92 ? 15.501 10.158 -6.053 1.00 49.00 92 TYR A C 1
ATOM 742 O O . TYR A 1 92 ? 16.049 10.558 -5.020 1.00 49.00 92 TYR A O 1
ATOM 750 N N . GLY A 1 93 ? 15.059 11.001 -6.988 1.00 47.34 93 GLY A N 1
ATOM 751 C CA . GLY A 1 93 ? 14.998 12.448 -6.775 1.00 47.34 93 GLY A CA 1
ATOM 752 C C . GLY A 1 93 ? 14.065 12.770 -5.607 1.00 47.34 93 GLY A C 1
ATOM 753 O O . GLY A 1 93 ? 13.100 12.050 -5.415 1.00 47.34 93 GLY A O 1
ATOM 754 N N . LEU A 1 94 ? 14.427 13.802 -4.836 1.00 52.19 94 LEU A N 1
ATOM 755 C CA .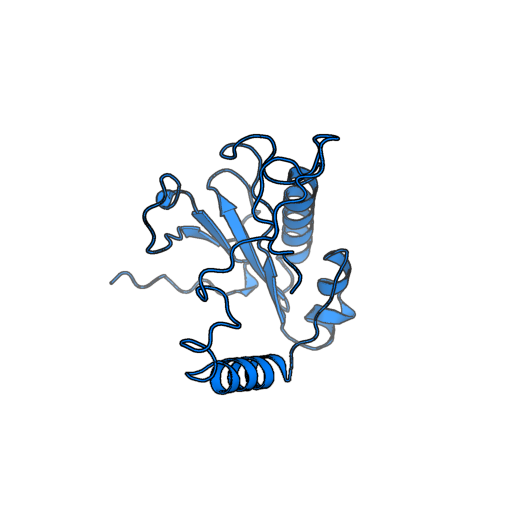 LEU A 1 94 ? 13.707 14.450 -3.722 1.00 52.19 94 LEU A CA 1
ATOM 756 C C . LEU A 1 94 ? 12.256 13.965 -3.439 1.00 52.19 94 LEU A C 1
ATOM 758 O O . LEU A 1 94 ? 11.434 13.913 -4.343 1.00 52.19 94 LEU A O 1
ATOM 762 N N . ASP A 1 95 ? 11.965 13.738 -2.146 1.00 56.22 95 ASP A N 1
ATOM 763 C CA . ASP A 1 95 ? 10.643 13.501 -1.504 1.00 56.22 95 ASP A CA 1
ATOM 764 C C . ASP A 1 95 ? 10.202 12.056 -1.158 1.00 56.22 95 ASP A C 1
ATOM 766 O O . ASP A 1 95 ? 9.120 11.860 -0.608 1.00 56.22 95 ASP A O 1
ATOM 770 N N . ASP A 1 96 ? 11.073 11.046 -1.287 1.00 66.38 96 ASP A N 1
ATOM 771 C CA . ASP A 1 96 ? 10.763 9.639 -0.929 1.00 66.38 96 ASP A CA 1
ATOM 772 C C . ASP A 1 96 ? 10.197 9.423 0.493 1.00 66.38 96 ASP A C 1
ATOM 774 O O . ASP A 1 96 ? 9.340 8.576 0.721 1.00 66.38 96 ASP A O 1
ATOM 778 N N . VAL A 1 97 ? 10.680 10.182 1.480 1.00 72.50 97 VAL A N 1
ATOM 779 C CA . VAL A 1 97 ? 10.284 9.989 2.890 1.00 72.50 97 VAL A CA 1
ATOM 780 C C . VAL A 1 97 ? 8.860 10.463 3.151 1.00 72.50 97 VAL A C 1
ATOM 782 O O . VAL A 1 97 ? 8.177 9.879 3.986 1.00 72.50 97 VAL A O 1
ATOM 785 N N . GLN A 1 98 ? 8.417 11.513 2.457 1.00 83.00 98 GLN A N 1
ATOM 786 C CA . GLN A 1 98 ? 7.074 12.052 2.659 1.00 83.00 98 GLN A CA 1
ATOM 787 C C . GLN A 1 98 ? 6.028 11.044 2.193 1.00 83.00 98 GLN A C 1
ATOM 789 O O . GLN A 1 98 ? 5.124 10.730 2.950 1.00 83.00 98 GLN A O 1
ATOM 794 N N . VAL A 1 99 ? 6.236 10.417 1.031 1.00 89.06 99 VAL A N 1
ATOM 795 C CA . VAL A 1 99 ? 5.309 9.406 0.498 1.00 89.06 99 VAL A CA 1
ATOM 796 C C . VAL A 1 99 ? 5.150 8.209 1.443 1.00 89.06 99 VAL A C 1
ATOM 798 O O . VAL A 1 99 ? 4.040 7.717 1.625 1.00 89.06 99 VAL A O 1
ATOM 801 N N . ALA A 1 100 ? 6.239 7.737 2.057 1.00 89.44 100 ALA A N 1
ATOM 802 C CA . ALA A 1 100 ? 6.181 6.653 3.039 1.00 89.44 100 ALA A CA 1
ATOM 803 C C . ALA A 1 100 ? 5.375 7.030 4.290 1.00 89.44 100 ALA A C 1
ATOM 805 O O . ALA A 1 100 ? 4.550 6.238 4.747 1.00 89.44 100 ALA A O 1
ATOM 806 N N . ASN A 1 101 ? 5.586 8.240 4.813 1.00 91.12 101 ASN A N 1
ATOM 807 C CA . ASN A 1 101 ? 4.833 8.745 5.959 1.00 91.12 101 ASN A CA 1
ATOM 808 C C . ASN A 1 101 ? 3.350 8.943 5.612 1.00 91.12 101 ASN A C 1
ATOM 810 O O . ASN A 1 101 ? 2.497 8.477 6.356 1.00 91.12 101 ASN A O 1
ATOM 814 N N . ASP A 1 102 ? 3.039 9.523 4.451 1.00 94.19 102 ASP A N 1
ATOM 815 C CA . ASP A 1 102 ? 1.659 9.730 3.996 1.00 94.19 102 ASP A CA 1
ATOM 816 C C . ASP A 1 102 ? 0.911 8.394 3.840 1.00 94.19 102 ASP A C 1
ATOM 818 O O . ASP A 1 102 ? -0.255 8.263 4.217 1.00 94.19 102 ASP A O 1
ATOM 822 N N . VAL A 1 103 ? 1.589 7.368 3.309 1.00 95.69 103 VAL A N 1
ATOM 823 C CA . VAL A 1 103 ? 1.045 6.005 3.221 1.00 95.69 103 VAL A CA 1
ATOM 824 C C . VAL A 1 103 ? 0.774 5.427 4.607 1.00 95.69 103 VAL A C 1
ATOM 826 O O . VAL A 1 103 ? -0.277 4.814 4.813 1.00 95.69 103 VAL A O 1
ATOM 829 N N . PHE A 1 104 ? 1.701 5.609 5.547 1.00 95.25 104 PHE A N 1
ATOM 830 C CA . PHE A 1 104 ? 1.544 5.142 6.920 1.00 95.25 104 PHE A CA 1
ATOM 831 C C . PHE A 1 104 ? 0.363 5.819 7.624 1.00 95.25 104 PHE A C 1
ATOM 833 O O . PHE A 1 104 ? -0.477 5.120 8.199 1.00 95.25 104 PHE A O 1
ATOM 840 N N . ASP A 1 105 ? 0.257 7.143 7.525 1.00 96.25 105 ASP A N 1
ATOM 841 C CA . ASP A 1 105 ? -0.808 7.929 8.149 1.00 96.25 105 ASP A CA 1
ATOM 842 C C . ASP A 1 105 ? -2.177 7.534 7.582 1.00 96.25 105 ASP A C 1
ATOM 844 O O . ASP A 1 105 ? -3.081 7.149 8.331 1.00 96.25 105 ASP A O 1
ATOM 848 N N . TRP A 1 106 ? -2.308 7.486 6.252 1.00 97.25 106 TRP A N 1
ATOM 849 C CA . TRP A 1 106 ? -3.541 7.047 5.596 1.00 97.25 106 TRP A CA 1
ATOM 850 C C . TRP A 1 106 ? -3.937 5.623 5.999 1.00 97.25 106 TRP A C 1
ATOM 852 O O . TRP A 1 106 ? -5.115 5.336 6.245 1.00 97.25 106 TRP A O 1
ATOM 862 N N . ALA A 1 107 ? -2.966 4.710 6.070 1.00 97.38 107 ALA A N 1
ATOM 863 C CA . ALA A 1 107 ? -3.216 3.333 6.464 1.00 97.38 107 ALA A CA 1
ATOM 864 C C . ALA A 1 107 ? -3.697 3.260 7.920 1.00 97.38 107 ALA A C 1
ATOM 866 O O . ALA A 1 107 ? -4.683 2.574 8.187 1.00 97.38 107 ALA A O 1
ATOM 867 N N . CYS A 1 108 ? -3.089 4.009 8.844 1.00 96.75 108 CYS A N 1
ATOM 868 C CA . CYS A 1 108 ? -3.542 4.096 10.234 1.00 96.75 108 CYS A CA 1
ATOM 869 C C . CYS A 1 108 ? -4.990 4.596 10.343 1.00 96.75 108 CYS A C 1
ATOM 871 O O . CYS A 1 108 ? -5.792 3.990 11.055 1.00 96.75 108 CYS A O 1
ATOM 873 N N . GLU A 1 109 ? -5.344 5.643 9.597 1.00 96.81 109 GLU A N 1
ATOM 874 C CA . GLU A 1 109 ? -6.699 6.210 9.580 1.00 96.81 109 GLU A CA 1
ATOM 875 C C . GLU A 1 109 ? -7.750 5.233 9.032 1.00 96.81 109 GLU A C 1
ATOM 877 O O . GLU A 1 109 ? -8.890 5.198 9.498 1.00 96.81 109 GLU A O 1
ATOM 882 N N . ASN A 1 110 ? -7.376 4.415 8.045 1.00 96.62 110 ASN A N 1
ATOM 883 C CA . ASN A 1 110 ? -8.307 3.551 7.317 1.00 96.62 110 ASN A CA 1
ATOM 884 C C . ASN A 1 110 ? -8.280 2.081 7.766 1.00 96.62 110 ASN A C 1
ATOM 886 O O . ASN A 1 110 ? -9.167 1.312 7.390 1.00 96.62 110 ASN A O 1
ATOM 890 N N . GLY A 1 111 ? -7.309 1.682 8.591 1.00 95.06 111 GLY A N 1
ATOM 891 C CA . GLY A 1 111 ? -7.063 0.291 8.987 1.00 95.06 111 GLY A CA 1
ATOM 892 C C . GLY A 1 111 ? -8.220 -0.392 9.710 1.00 95.06 111 GLY A C 1
ATOM 893 O O . GLY A 1 111 ? -8.396 -1.603 9.590 1.00 95.06 111 GLY A O 1
ATOM 894 N N . CYS A 1 112 ? -9.042 0.377 10.424 1.00 94.94 112 CYS A N 1
ATOM 895 C CA . CYS A 1 112 ? -10.209 -0.138 11.143 1.00 94.94 112 CYS A CA 1
ATOM 896 C C . CYS A 1 112 ? -11.451 -0.313 10.252 1.00 94.94 112 CYS A C 1
ATOM 898 O O . CYS A 1 112 ? -12.482 -0.788 10.727 1.00 94.94 112 CYS A O 1
ATOM 900 N N . ASN A 1 113 ? -11.398 0.073 8.972 1.00 95.44 113 ASN A N 1
ATOM 901 C CA . ASN A 1 113 ? -12.532 -0.063 8.065 1.00 95.44 113 ASN A CA 1
ATOM 902 C C . ASN A 1 113 ? -12.711 -1.537 7.643 1.00 95.44 113 ASN A C 1
ATOM 904 O O . ASN A 1 113 ? -11.876 -2.065 6.907 1.00 95.44 113 ASN A O 1
ATOM 908 N N . PRO A 1 114 ? -13.826 -2.207 8.002 1.00 95.06 114 PRO A N 1
ATOM 909 C CA . PRO A 1 114 ? -14.026 -3.628 7.698 1.00 95.06 114 PRO A CA 1
ATOM 910 C C . PRO A 1 114 ? -14.157 -3.925 6.196 1.00 95.06 114 PRO A C 1
ATOM 912 O O . PRO A 1 114 ? -14.101 -5.083 5.787 1.00 95.06 114 PRO A O 1
ATOM 915 N N . LYS A 1 115 ? -14.342 -2.897 5.357 1.00 96.44 115 LYS A N 1
ATOM 916 C CA . LYS A 1 115 ? -14.416 -3.029 3.897 1.00 96.44 115 LYS A CA 1
ATOM 917 C C . LYS A 1 115 ? -13.070 -2.822 3.194 1.00 96.44 115 LYS A C 1
ATOM 919 O O . LYS A 1 115 ? -13.003 -3.020 1.983 1.00 96.44 115 LYS A O 1
ATOM 924 N N . LEU A 1 116 ? -12.016 -2.435 3.909 1.00 97.06 116 LEU A N 1
ATOM 925 C CA . LEU A 1 116 ? -10.675 -2.255 3.351 1.00 97.06 116 LEU A CA 1
ATOM 926 C C . LEU A 1 116 ? -9.741 -3.318 3.897 1.00 97.06 116 LEU A C 1
ATOM 928 O O . LEU A 1 116 ? -9.589 -3.393 5.104 1.00 97.06 116 LEU A O 1
ATOM 932 N N . LYS A 1 117 ? -9.090 -4.097 3.033 1.00 97.38 117 LYS A N 1
ATOM 933 C CA . LYS A 1 117 ? -8.009 -5.028 3.388 1.00 97.38 117 LYS A CA 1
ATOM 934 C C . LYS A 1 117 ? -6.683 -4.425 2.943 1.00 97.38 117 LYS A C 1
ATOM 936 O O . LYS A 1 117 ? -6.393 -4.429 1.750 1.00 97.38 117 LYS A O 1
ATOM 941 N N . ILE A 1 118 ? -5.927 -3.853 3.870 1.00 97.75 118 ILE A N 1
ATOM 942 C CA . ILE A 1 118 ? -4.742 -3.049 3.567 1.00 97.75 118 ILE A CA 1
ATOM 943 C C . ILE A 1 118 ? -3.485 -3.866 3.869 1.00 97.75 118 ILE A C 1
ATOM 945 O O . ILE A 1 118 ? -3.382 -4.484 4.928 1.00 97.75 118 ILE A O 1
ATOM 949 N N . ALA A 1 119 ? -2.538 -3.847 2.937 1.00 97.19 119 ALA A N 1
ATOM 950 C CA . ALA A 1 119 ? -1.192 -4.374 3.088 1.00 97.19 119 ALA A CA 1
ATOM 951 C C . ALA A 1 119 ? -0.181 -3.270 2.751 1.00 97.19 119 ALA A C 1
ATOM 953 O O . ALA A 1 119 ? -0.247 -2.692 1.665 1.00 97.19 119 ALA A O 1
ATOM 954 N N . VAL A 1 120 ? 0.740 -2.980 3.668 1.00 96.44 120 VAL A N 1
ATOM 955 C CA . VAL A 1 120 ? 1.793 -1.966 3.487 1.00 96.44 120 VAL A CA 1
ATOM 956 C C . VAL A 1 120 ? 3.157 -2.636 3.565 1.00 96.44 120 VAL A C 1
ATOM 958 O O . VAL A 1 120 ? 3.407 -3.389 4.504 1.00 96.44 120 VAL A O 1
ATOM 961 N N . CYS A 1 121 ? 4.031 -2.371 2.596 1.00 93.31 121 CYS A N 1
ATOM 962 C CA . CYS A 1 121 ? 5.407 -2.868 2.580 1.00 93.31 121 CYS A CA 1
ATOM 963 C C . CYS A 1 121 ? 6.378 -1.854 3.188 1.00 93.31 121 CYS A C 1
ATOM 965 O O . CYS A 1 121 ? 6.194 -0.641 3.084 1.00 93.31 121 CYS A O 1
ATOM 967 N N . GLY A 1 122 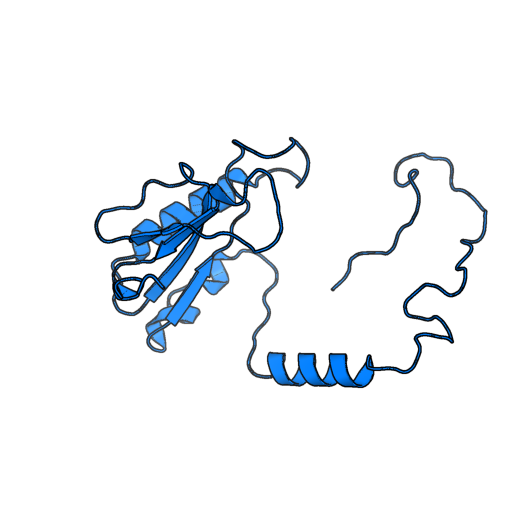? 7.437 -2.364 3.807 1.00 90.00 122 GLY A N 1
ATOM 968 C CA . GLY A 1 122 ? 8.503 -1.558 4.390 1.00 90.00 122 GLY A CA 1
ATOM 969 C C . GLY A 1 122 ? 9.599 -2.425 4.992 1.00 90.00 122 GLY A C 1
ATOM 970 O O . GLY A 1 122 ? 9.647 -3.642 4.794 1.00 90.00 122 GLY A O 1
ATOM 971 N N . LEU A 1 123 ? 10.480 -1.793 5.754 1.00 87.44 123 LEU A N 1
ATOM 972 C CA . LEU A 1 123 ? 11.517 -2.461 6.526 1.00 87.44 123 LEU A CA 1
ATOM 973 C C . LEU A 1 123 ? 11.176 -2.469 8.011 1.00 87.44 123 LEU A C 1
ATOM 975 O O . LEU A 1 123 ? 10.519 -1.580 8.537 1.00 87.44 123 LEU A O 1
ATOM 979 N N . GLU A 1 124 ? 11.662 -3.474 8.720 1.00 86.19 124 GLU A N 1
ATOM 980 C CA . GLU A 1 124 ? 11.586 -3.539 10.170 1.00 86.19 124 GLU A CA 1
ATOM 981 C C . GLU A 1 124 ? 12.082 -2.235 10.814 1.00 86.19 124 GLU A C 1
ATOM 983 O O . GLU A 1 124 ? 13.213 -1.804 10.585 1.00 86.19 124 GLU A O 1
ATOM 988 N N . GLY A 1 125 ? 11.218 -1.622 11.627 1.00 85.31 125 GLY A N 1
ATOM 989 C CA . GLY A 1 125 ? 11.463 -0.328 12.264 1.00 85.31 125 GLY A CA 1
ATOM 990 C C . GLY A 1 125 ? 10.965 0.892 11.482 1.00 85.31 125 GLY A C 1
ATOM 991 O O . GLY A 1 125 ? 10.989 1.980 12.049 1.00 85.31 125 GLY A O 1
ATOM 992 N N . ASP A 1 126 ? 10.484 0.735 10.243 1.00 85.75 126 ASP A N 1
ATOM 993 C CA . ASP A 1 126 ? 9.938 1.851 9.454 1.00 85.75 126 ASP A CA 1
ATOM 994 C C . ASP A 1 126 ? 8.634 2.389 10.057 1.00 85.75 126 ASP A C 1
ATOM 996 O O . ASP A 1 126 ? 8.448 3.598 10.169 1.00 85.75 126 ASP A O 1
ATOM 1000 N N . TYR A 1 127 ? 7.741 1.491 10.477 1.00 89.69 127 TYR A N 1
ATOM 1001 C CA . TYR A 1 127 ? 6.389 1.848 10.897 1.00 89.69 127 TYR A CA 1
ATOM 1002 C C . TYR A 1 127 ? 6.029 1.247 12.252 1.00 89.69 127 TYR A C 1
ATOM 1004 O O . TYR A 1 127 ? 6.328 0.085 12.537 1.00 89.69 127 TYR A O 1
ATOM 1012 N N . ASN A 1 128 ? 5.304 2.027 13.054 1.00 92.88 128 ASN A N 1
ATOM 1013 C CA . ASN A 1 128 ? 4.713 1.585 14.314 1.00 92.88 128 ASN A CA 1
ATOM 1014 C C . ASN A 1 128 ? 3.183 1.605 14.206 1.00 92.88 128 ASN A C 1
ATOM 1016 O O . ASN A 1 128 ? 2.528 2.528 14.690 1.00 92.88 128 ASN A O 1
ATOM 1020 N N . PHE A 1 129 ? 2.622 0.615 13.507 1.00 94.00 129 PHE A N 1
ATOM 1021 C CA . PHE A 1 129 ? 1.176 0.525 13.302 1.00 94.00 129 PHE A CA 1
ATOM 1022 C C . PHE A 1 129 ? 0.405 0.316 14.623 1.00 94.00 129 PHE A C 1
ATOM 1024 O O . PHE A 1 129 ? 0.922 -0.331 15.537 1.00 94.00 129 PHE A O 1
ATOM 1031 N N . PRO A 1 130 ? -0.844 0.816 14.724 1.00 92.94 130 PRO A N 1
ATOM 1032 C CA . PRO A 1 130 ? -1.703 0.611 15.888 1.00 92.94 130 PRO A CA 1
ATOM 1033 C C . PRO A 1 130 ? -1.985 -0.865 16.199 1.00 92.94 130 PRO A C 1
ATOM 1035 O O . PRO A 1 130 ? -1.760 -1.763 15.383 1.00 92.94 130 PRO A O 1
ATOM 1038 N N . SER A 1 131 ? -2.563 -1.115 17.376 1.00 89.81 131 SER A N 1
ATOM 1039 C CA . SER A 1 131 ? -2.985 -2.458 17.775 1.00 89.81 131 SER A CA 1
ATOM 1040 C C . SER A 1 131 ? -3.964 -3.082 16.769 1.00 89.81 131 SER A C 1
ATOM 1042 O O . SER A 1 131 ? -4.802 -2.407 16.170 1.00 89.81 131 SER A O 1
ATOM 1044 N N . GLY A 1 132 ? -3.840 -4.397 16.573 1.00 90.38 132 GLY A N 1
ATOM 1045 C CA . GLY A 1 132 ? -4.645 -5.167 15.618 1.00 90.38 132 GLY A CA 1
ATOM 1046 C C . GLY A 1 132 ? -4.040 -5.278 14.216 1.00 90.38 132 GLY A C 1
ATOM 1047 O O . GLY A 1 132 ? -4.478 -6.124 13.441 1.00 90.38 132 GLY A O 1
ATOM 1048 N N . TRP A 1 133 ? -3.014 -4.491 13.885 1.00 95.56 133 TRP A N 1
ATOM 1049 C CA . TRP A 1 133 ? -2.212 -4.740 12.689 1.00 95.56 133 TRP A CA 1
ATOM 1050 C C . TRP A 1 133 ? -1.264 -5.921 12.905 1.00 95.56 133 TRP A C 1
ATOM 1052 O O . TRP A 1 133 ? -0.686 -6.085 13.979 1.00 95.56 133 TRP A O 1
ATOM 1062 N N . GLN A 1 134 ? -1.071 -6.730 11.866 1.00 94.38 134 GLN A N 1
ATOM 1063 C CA . GLN A 1 134 ? -0.131 -7.849 11.885 1.00 94.38 134 GLN A CA 1
ATOM 1064 C C . GLN A 1 134 ? 1.083 -7.534 11.021 1.00 94.38 134 GLN A C 1
ATOM 1066 O O . GLN A 1 134 ? 0.941 -7.312 9.824 1.00 94.38 134 GLN A O 1
ATOM 1071 N N . SER A 1 135 ? 2.274 -7.568 11.617 1.00 92.88 135 SER A N 1
ATOM 1072 C CA . SER A 1 135 ? 3.540 -7.496 10.884 1.00 92.88 135 SER A CA 1
ATOM 1073 C C . SER A 1 135 ? 4.012 -8.905 10.527 1.00 92.88 135 SER A C 1
ATOM 1075 O O . SER A 1 135 ? 4.122 -9.766 11.401 1.00 92.88 135 SER A O 1
ATOM 1077 N N . VAL A 1 136 ? 4.281 -9.146 9.247 1.00 90.50 136 VAL A N 1
ATOM 1078 C CA . VAL A 1 136 ? 4.791 -10.418 8.728 1.00 90.50 136 VAL A CA 1
ATOM 1079 C C . VAL A 1 136 ? 6.166 -10.184 8.123 1.00 90.50 136 VAL A C 1
ATOM 1081 O O . VAL A 1 136 ? 6.344 -9.291 7.294 1.00 90.50 136 VAL A O 1
ATOM 1084 N N . ALA A 1 137 ? 7.144 -10.990 8.537 1.00 87.62 137 ALA A N 1
ATOM 1085 C CA . ALA A 1 137 ? 8.449 -11.017 7.895 1.00 87.62 137 ALA A CA 1
ATOM 1086 C C . ALA A 1 137 ? 8.325 -11.604 6.490 1.00 87.62 137 ALA A C 1
ATOM 1088 O O . ALA A 1 137 ? 7.735 -12.668 6.301 1.00 87.62 137 ALA A O 1
ATOM 1089 N N . TRP A 1 138 ? 8.903 -10.912 5.516 1.00 76.62 138 TRP A N 1
ATOM 1090 C CA . TRP A 1 138 ? 9.001 -11.391 4.149 1.00 76.62 138 TRP A CA 1
ATOM 1091 C C . TRP A 1 138 ? 10.471 -11.512 3.769 1.00 76.62 138 TRP A C 1
ATOM 1093 O O . TRP A 1 138 ? 11.286 -10.685 4.163 1.00 76.62 138 TRP A O 1
ATOM 1103 N N . SER A 1 139 ? 10.807 -12.556 3.018 1.00 64.62 139 SER A N 1
ATOM 1104 C CA . SER A 1 139 ? 12.126 -12.715 2.418 1.00 64.62 139 SER A CA 1
ATOM 1105 C C . SER A 1 139 ? 11.927 -13.082 0.959 1.00 64.62 139 SER A C 1
ATOM 1107 O O . SER A 1 139 ? 11.410 -14.154 0.636 1.00 64.62 139 SER A O 1
ATOM 1109 N N . ALA A 1 140 ? 12.315 -12.184 0.056 1.00 54.91 140 ALA A N 1
ATOM 1110 C CA . ALA A 1 140 ? 12.438 -12.549 -1.343 1.00 54.91 140 ALA A CA 1
ATOM 1111 C C . ALA A 1 140 ? 13.533 -13.620 -1.472 1.00 54.91 140 ALA A C 1
ATOM 1113 O O . ALA A 1 140 ? 14.628 -13.464 -0.936 1.00 54.91 140 ALA A O 1
ATOM 1114 N N . ALA A 1 141 ? 13.290 -14.674 -2.253 1.00 54.09 141 ALA A N 1
ATOM 1115 C CA . ALA A 1 141 ? 14.263 -15.742 -2.525 1.00 54.09 141 ALA A CA 1
ATOM 1116 C C . ALA A 1 141 ? 15.576 -15.266 -3.208 1.00 54.09 141 ALA A C 1
ATOM 1118 O O . ALA A 1 141 ? 16.428 -16.079 -3.564 1.00 54.09 141 ALA A O 1
ATOM 1119 N N . GLY A 1 142 ? 15.752 -13.956 -3.413 1.00 48.06 142 GLY A N 1
ATOM 1120 C CA . GLY A 1 142 ? 16.981 -13.328 -3.877 1.00 48.06 142 GLY A CA 1
ATOM 1121 C C . GLY A 1 142 ? 17.818 -12.827 -2.701 1.00 48.06 142 GLY A C 1
ATOM 1122 O O . GLY A 1 142 ? 17.387 -11.966 -1.940 1.00 48.06 142 GLY A O 1
ATOM 1123 N N . GLN A 1 143 ? 19.040 -13.342 -2.574 1.00 49.19 143 GLN A N 1
ATOM 1124 C CA . GLN A 1 143 ? 20.007 -12.953 -1.546 1.00 49.19 143 GLN A CA 1
ATOM 1125 C C . GLN A 1 143 ? 20.366 -11.457 -1.640 1.00 49.19 143 GLN A C 1
ATOM 1127 O O . GLN A 1 143 ? 21.301 -11.068 -2.337 1.00 49.19 143 GLN A O 1
ATOM 1132 N N . SER A 1 144 ? 19.641 -10.603 -0.919 1.00 53.12 144 SER A N 1
ATOM 1133 C CA . SER A 1 144 ? 20.046 -9.224 -0.641 1.00 53.12 144 SER A CA 1
ATOM 1134 C C . SER A 1 144 ? 20.394 -9.092 0.846 1.00 53.12 144 SER A C 1
ATOM 1136 O O . SER A 1 144 ? 19.789 -9.756 1.693 1.00 53.12 144 SER A O 1
ATOM 1138 N N . LYS A 1 145 ? 21.360 -8.227 1.194 1.00 53.59 145 LYS A N 1
ATOM 1139 C CA . LYS A 1 145 ? 21.784 -7.975 2.591 1.00 53.59 145 LYS A CA 1
ATOM 1140 C C . LYS A 1 145 ? 20.644 -7.501 3.513 1.00 53.59 145 LYS A C 1
ATOM 1142 O O . LYS A 1 145 ? 20.814 -7.551 4.726 1.00 53.59 145 LYS A O 1
ATOM 1147 N N . ASN A 1 146 ? 19.509 -7.072 2.952 1.00 55.19 146 ASN A N 1
ATOM 1148 C CA . ASN A 1 146 ? 18.341 -6.581 3.689 1.00 55.19 146 ASN A CA 1
ATOM 1149 C C . ASN A 1 146 ? 17.126 -7.524 3.616 1.00 55.19 146 ASN A C 1
ATOM 1151 O O . ASN A 1 146 ? 16.083 -7.189 4.165 1.00 55.19 146 ASN A O 1
ATOM 1155 N N . SER A 1 147 ? 17.254 -8.699 2.988 1.00 56.88 147 SER A N 1
ATOM 1156 C CA . SER A 1 147 ? 16.162 -9.682 2.836 1.00 56.88 147 SER A CA 1
ATOM 1157 C C . SER A 1 147 ? 15.539 -10.139 4.160 1.00 56.88 147 SER A C 1
ATOM 1159 O O . SER A 1 147 ? 14.377 -10.511 4.187 1.00 56.88 147 SER A O 1
ATOM 1161 N N . SER A 1 148 ? 16.271 -10.070 5.275 1.00 62.38 148 SER A N 1
ATOM 1162 C CA . SER A 1 148 ? 15.743 -10.407 6.604 1.00 62.38 148 SER A CA 1
ATOM 1163 C C . SER A 1 148 ? 14.917 -9.292 7.255 1.00 62.38 148 SER A C 1
ATOM 1165 O O . SER A 1 148 ? 14.230 -9.539 8.249 1.00 62.38 148 SER A O 1
ATOM 1167 N N . LYS A 1 149 ? 14.984 -8.065 6.725 1.00 77.00 149 LYS A N 1
ATOM 1168 C CA . LYS A 1 149 ? 14.347 -6.879 7.311 1.00 77.00 149 LYS A CA 1
ATOM 1169 C C . LYS A 1 149 ? 13.058 -6.479 6.613 1.00 77.00 149 LYS A C 1
ATOM 1171 O O . LYS A 1 149 ? 12.365 -5.624 7.142 1.00 77.00 149 LYS A O 1
ATOM 1176 N N . GLU A 1 150 ? 12.718 -7.058 5.466 1.00 86.19 150 GLU A N 1
ATOM 1177 C CA . GLU A 1 150 ? 11.458 -6.733 4.796 1.00 86.19 150 GLU A CA 1
ATOM 1178 C C . GLU A 1 150 ? 10.266 -7.187 5.648 1.00 86.19 150 GLU A C 1
ATOM 1180 O O . GLU A 1 150 ? 10.258 -8.261 6.267 1.00 86.19 150 GLU A O 1
ATOM 1185 N N . ARG A 1 151 ? 9.271 -6.311 5.735 1.00 90.12 151 ARG A N 1
ATOM 1186 C CA . ARG A 1 151 ? 8.050 -6.503 6.508 1.00 90.12 151 ARG A CA 1
ATOM 1187 C C . ARG A 1 151 ? 6.853 -6.097 5.662 1.00 90.12 151 ARG A C 1
ATOM 1189 O O . ARG A 1 151 ? 6.911 -5.134 4.898 1.00 90.12 151 ARG A O 1
ATOM 1196 N N . ILE A 1 152 ? 5.761 -6.830 5.839 1.00 93.69 152 ILE A N 1
ATOM 1197 C CA . ILE A 1 152 ? 4.442 -6.460 5.329 1.00 93.69 152 ILE A CA 1
ATOM 1198 C C . ILE A 1 152 ? 3.507 -6.332 6.528 1.00 93.69 152 ILE A C 1
ATOM 1200 O O . ILE A 1 152 ? 3.400 -7.262 7.329 1.00 93.69 152 ILE A O 1
ATOM 1204 N N . TRP A 1 153 ? 2.839 -5.189 6.661 1.00 95.50 153 TRP A N 1
ATOM 1205 C CA . TRP A 1 153 ? 1.822 -4.963 7.685 1.00 95.50 153 TRP A CA 1
ATOM 1206 C C . TRP A 1 153 ? 0.432 -5.120 7.090 1.00 95.50 153 TRP A C 1
ATOM 1208 O O . TRP A 1 153 ? 0.101 -4.454 6.111 1.00 95.50 153 TRP A O 1
ATOM 1218 N N . PHE A 1 154 ? -0.382 -5.976 7.701 1.00 96.81 154 PHE A N 1
ATOM 1219 C CA . PHE A 1 154 ? -1.761 -6.241 7.308 1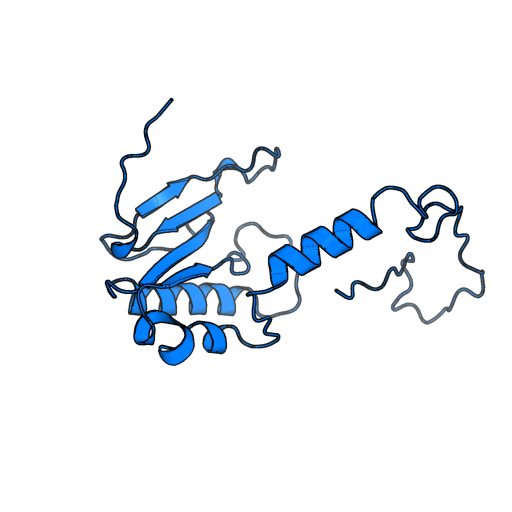.00 96.81 154 PHE A CA 1
ATOM 1220 C C . PHE A 1 154 ? -2.741 -5.618 8.302 1.00 96.81 154 PHE A C 1
ATOM 1222 O O . PHE A 1 154 ? -2.575 -5.774 9.515 1.00 96.81 154 PHE A O 1
ATOM 1229 N N . SER A 1 155 ? -3.772 -4.941 7.791 1.00 96.81 155 SER A N 1
ATOM 1230 C CA . SER A 1 155 ? -4.835 -4.360 8.616 1.00 96.81 155 SER A CA 1
ATOM 1231 C C . SER A 1 155 ? -5.683 -5.441 9.308 1.00 96.81 155 SER A C 1
ATOM 1233 O O . SER A 1 155 ? -5.801 -6.550 8.779 1.00 96.81 155 SER A O 1
ATOM 1235 N N . PRO A 1 156 ? -6.351 -5.128 10.438 1.00 95.50 156 PRO A N 1
ATOM 1236 C CA . PRO A 1 156 ? -7.190 -6.083 11.180 1.00 95.50 156 PRO A CA 1
ATOM 1237 C C . PRO A 1 156 ? -8.223 -6.840 10.321 1.00 95.50 156 PRO A C 1
ATOM 1239 O O . PRO A 1 156 ? -8.526 -8.012 10.534 1.00 95.50 156 PRO A O 1
ATOM 1242 N N . SER A 1 157 ? -8.760 -6.170 9.305 1.00 94.19 157 SER A N 1
ATOM 1243 C CA . SER A 1 157 ? -9.741 -6.681 8.340 1.00 94.19 157 SER A CA 1
ATOM 1244 C C . SER A 1 157 ? -9.210 -7.745 7.365 1.00 94.19 157 SER A C 1
ATOM 1246 O O . SER A 1 157 ? -10.007 -8.411 6.695 1.00 94.19 157 SER A O 1
ATOM 1248 N N . CYS A 1 158 ? -7.889 -7.921 7.251 1.00 91.62 158 CYS A N 1
ATOM 1249 C CA . CYS A 1 158 ? -7.286 -8.959 6.412 1.00 91.62 158 CYS A CA 1
ATOM 1250 C C . CYS A 1 158 ? -7.555 -10.371 6.954 1.00 91.62 158 CYS A C 1
ATOM 1252 O O . CYS A 1 158 ? -7.562 -11.318 6.169 1.00 91.62 158 CYS A O 1
ATOM 1254 N N . GLY A 1 159 ? -7.880 -10.486 8.246 1.00 78.06 159 GLY A N 1
ATOM 1255 C CA . GLY 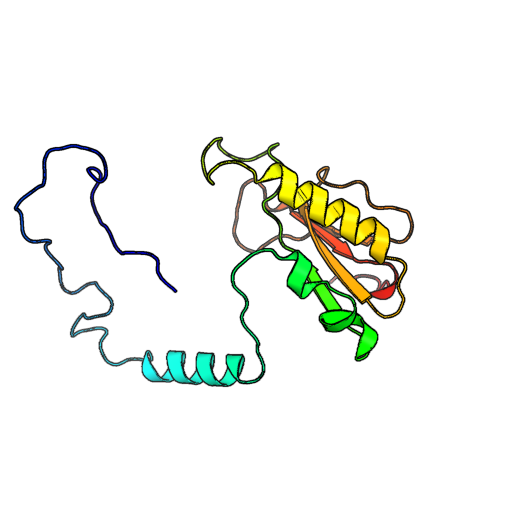A 1 159 ? -8.019 -11.754 8.949 1.00 78.06 159 GLY A CA 1
ATOM 1256 C C . GLY A 1 159 ? -6.648 -12.289 9.351 1.00 78.06 159 GLY A C 1
ATOM 1257 O O . GLY A 1 159 ? -5.736 -12.376 8.533 1.00 78.06 159 GLY A O 1
ATOM 1258 N N . HIS A 1 160 ? -6.492 -12.636 10.625 1.00 66.06 160 HIS A N 1
ATOM 1259 C CA . HIS A 1 160 ? -5.279 -13.282 11.111 1.00 66.06 160 HIS A CA 1
ATOM 1260 C C . HIS A 1 160 ? -5.392 -14.779 10.834 1.00 66.06 160 HIS A C 1
ATOM 1262 O O . HIS A 1 160 ? -5.968 -15.521 11.628 1.00 66.06 160 HIS A O 1
ATOM 1268 N N . GLU A 1 161 ? -4.880 -15.231 9.695 1.00 57.31 161 GLU A N 1
ATOM 1269 C CA . GLU A 1 161 ? -4.600 -16.652 9.527 1.00 57.31 161 GLU A CA 1
ATOM 1270 C C . GLU A 1 161 ? -3.262 -16.939 10.220 1.00 57.31 161 GLU A C 1
ATOM 1272 O O . GLU A 1 161 ? -2.265 -16.245 9.992 1.00 57.31 161 GLU A O 1
ATOM 1277 N N . SER A 1 162 ? -3.240 -17.916 11.129 1.00 47.66 162 SER A N 1
ATOM 1278 C CA . SER A 1 162 ? -1.989 -18.408 11.696 1.00 47.66 162 SER A CA 1
ATOM 1279 C C . SER A 1 162 ? -1.152 -18.943 10.541 1.00 47.66 162 SER A C 1
ATOM 1281 O O . SER A 1 162 ? -1.524 -19.931 9.909 1.00 47.66 162 SER A O 1
ATOM 1283 N N . LEU A 1 163 ? -0.048 -18.260 10.229 1.00 50.00 163 LEU A N 1
ATOM 1284 C CA . LEU A 1 163 ? 0.927 -18.722 9.247 1.00 50.00 163 LEU A CA 1
ATOM 1285 C C . LEU A 1 163 ? 1.301 -20.158 9.627 1.00 50.00 163 LEU A C 1
ATOM 1287 O O . LEU A 1 163 ? 1.970 -20.379 10.637 1.00 50.00 163 LEU A O 1
ATOM 1291 N N . ARG A 1 164 ? 0.794 -21.142 8.876 1.00 39.44 164 ARG A N 1
ATOM 1292 C CA . ARG A 1 164 ? 1.193 -22.537 9.040 1.00 39.44 164 ARG A CA 1
ATOM 1293 C C . ARG A 1 164 ? 2.671 -22.592 8.690 1.00 39.44 164 ARG A C 1
ATOM 1295 O O . ARG A 1 164 ? 3.037 -22.380 7.539 1.00 39.44 164 ARG A O 1
ATOM 1302 N N . GLY A 1 165 ? 3.499 -22.793 9.709 1.00 41.88 165 GLY A N 1
ATOM 1303 C CA . GLY A 1 165 ? 4.882 -23.181 9.513 1.00 41.88 165 GLY A CA 1
ATOM 1304 C C . GLY A 1 165 ? 4.906 -24.580 8.914 1.00 41.88 165 GLY A C 1
ATOM 1305 O O . GLY A 1 165 ? 4.405 -25.514 9.539 1.00 41.88 165 GLY A O 1
ATOM 1306 N N . GLU A 1 166 ? 5.472 -24.691 7.721 1.00 32.62 166 GLU A N 1
ATOM 1307 C CA . GLU A 1 166 ? 6.075 -25.911 7.185 1.00 32.62 166 GLU A CA 1
ATOM 1308 C C . GLU A 1 166 ? 7.477 -25.567 6.680 1.00 32.62 166 GLU A C 1
ATOM 1310 O O . GLU A 1 166 ? 7.625 -24.504 6.030 1.00 32.62 166 GLU A O 1
#

Secondary structure (DSSP, 8-state):
--------S-TTSS----SPP---S-STT-TTTTTSSHHHHHHHHHHHHTT-----S-GGGTSSTTTTTTSS-EEEEE-----GGGS-TTSS-S-HHHHHHHHHHHHHHHTT-TTEEEEEEEETTS--PPTT-EEEE---SS--TTTTTEEEEE-GGG--------